Protein AF-A0A4Q3CPL6-F1 (afdb_monomer)

Structure (mmCIF, N/CA/C/O backbone):
data_AF-A0A4Q3CPL6-F1
#
_entry.id   AF-A0A4Q3CPL6-F1
#
loop_
_atom_site.group_PDB
_atom_site.id
_atom_site.type_symbol
_atom_site.label_atom_id
_atom_site.label_alt_id
_atom_site.label_comp_id
_atom_site.label_asym_id
_atom_site.label_entity_id
_atom_site.label_seq_id
_atom_site.pdbx_PDB_ins_code
_atom_site.Cartn_x
_atom_site.Cartn_y
_atom_site.Cartn_z
_atom_site.occupancy
_atom_site.B_iso_or_equiv
_atom_site.auth_seq_id
_atom_site.auth_comp_id
_atom_site.auth_asym_id
_atom_site.auth_atom_id
_atom_site.pdbx_PDB_model_num
ATOM 1 N N . MET A 1 1 ? 97.604 2.621 -38.341 1.00 46.28 1 MET A N 1
ATOM 2 C CA . MET A 1 1 ? 97.539 4.060 -38.675 1.00 46.28 1 MET A CA 1
ATOM 3 C C . MET A 1 1 ? 96.534 4.224 -39.808 1.00 46.28 1 MET A C 1
ATOM 5 O O . MET A 1 1 ? 96.555 3.395 -40.704 1.00 46.28 1 MET A O 1
ATOM 9 N N . PHE A 1 2 ? 95.701 5.264 -39.728 1.00 42.19 2 PHE A N 1
ATOM 10 C CA . PHE A 1 2 ? 94.633 5.704 -40.645 1.00 42.19 2 PHE A CA 1
ATOM 11 C C . PHE A 1 2 ? 93.181 5.220 -40.433 1.00 42.19 2 PHE A C 1
ATOM 13 O O . PHE A 1 2 ? 92.819 4.061 -40.600 1.00 42.19 2 PHE A O 1
ATOM 20 N N . THR A 1 3 ? 92.384 6.226 -40.070 1.00 47.31 3 THR A N 1
ATOM 21 C CA . THR A 1 3 ? 90.938 6.387 -39.903 1.00 47.31 3 THR A CA 1
ATOM 22 C C . THR A 1 3 ? 90.128 6.142 -41.180 1.00 47.31 3 THR A C 1
ATOM 24 O O . THR A 1 3 ? 90.545 6.559 -42.256 1.00 47.31 3 THR A O 1
ATOM 27 N N . ALA A 1 4 ? 88.897 5.641 -41.035 1.00 52.16 4 ALA A N 1
ATOM 28 C CA . ALA A 1 4 ? 87.780 6.020 -41.904 1.00 52.16 4 ALA A CA 1
ATOM 29 C C . ALA A 1 4 ? 86.535 6.287 -41.027 1.00 52.16 4 ALA A C 1
ATOM 31 O O . ALA A 1 4 ? 86.240 5.472 -40.150 1.00 52.16 4 ALA A O 1
ATOM 32 N N . PRO A 1 5 ? 85.843 7.432 -41.182 1.00 54.84 5 PRO A N 1
ATOM 33 C CA . PRO A 1 5 ? 84.763 7.834 -40.292 1.00 54.84 5 PRO A CA 1
ATOM 34 C C . PRO A 1 5 ? 83.450 7.137 -40.660 1.00 54.84 5 PRO A C 1
ATOM 36 O O . PRO A 1 5 ? 83.142 6.917 -41.831 1.00 54.84 5 PRO A O 1
ATOM 39 N N . GLY A 1 6 ? 82.661 6.819 -39.635 1.00 57.75 6 GLY A N 1
ATOM 40 C CA . GLY A 1 6 ? 81.311 6.299 -39.795 1.00 57.75 6 GLY A CA 1
ATOM 41 C C . GLY A 1 6 ? 80.385 7.321 -40.451 1.00 57.75 6 GLY A C 1
ATOM 42 O O . GLY A 1 6 ? 80.305 8.469 -40.017 1.00 57.75 6 GLY A O 1
ATOM 43 N N . PHE A 1 7 ? 79.641 6.868 -41.458 1.00 61.78 7 PHE A N 1
ATOM 44 C CA . PHE A 1 7 ? 78.437 7.536 -41.931 1.00 61.78 7 PHE A CA 1
ATOM 45 C C . PHE A 1 7 ? 77.219 6.659 -41.649 1.00 61.78 7 PHE A C 1
ATOM 47 O O . PHE A 1 7 ? 77.240 5.437 -41.769 1.00 61.78 7 PHE A O 1
ATOM 54 N N . LEU A 1 8 ? 76.191 7.347 -41.170 1.00 59.53 8 LEU A N 1
ATOM 55 C CA . LEU A 1 8 ? 75.036 6.845 -40.451 1.00 59.53 8 LEU A CA 1
ATOM 56 C C . LEU A 1 8 ? 74.154 5.899 -41.277 1.00 59.53 8 LEU A C 1
ATOM 58 O O . LEU A 1 8 ? 73.923 6.100 -42.467 1.00 59.53 8 LEU A O 1
ATOM 62 N N . SER A 1 9 ? 73.613 4.924 -40.546 1.00 61.59 9 SER A N 1
ATOM 63 C CA . SER A 1 9 ? 72.452 4.083 -40.844 1.00 61.59 9 SER A CA 1
ATOM 64 C C . SER A 1 9 ? 71.402 4.739 -41.755 1.00 61.59 9 SER A C 1
ATOM 66 O O . SER A 1 9 ? 71.059 5.915 -41.604 1.00 61.59 9 SER A O 1
ATOM 68 N N . GLY A 1 10 ? 70.880 3.935 -42.685 1.00 57.47 10 GLY A N 1
ATOM 69 C CA . GLY A 1 10 ? 69.936 4.319 -43.727 1.00 57.47 10 GLY A CA 1
ATOM 70 C C . GLY A 1 10 ? 68.769 5.171 -43.230 1.00 57.47 10 GLY A C 1
ATOM 71 O O . GLY A 1 10 ? 67.948 4.744 -42.419 1.00 57.47 10 GLY A O 1
ATOM 72 N N . ARG A 1 11 ? 68.649 6.380 -43.787 1.00 53.78 11 ARG A N 1
ATOM 73 C CA . ARG A 1 11 ? 67.396 7.132 -43.737 1.00 53.78 11 ARG A CA 1
ATOM 74 C C . ARG A 1 11 ? 66.405 6.451 -44.667 1.00 53.78 11 ARG A C 1
ATOM 76 O O . ARG A 1 11 ? 66.610 6.400 -45.876 1.00 53.78 11 ARG A O 1
ATOM 83 N N . SER A 1 12 ? 65.334 5.944 -44.073 1.00 58.97 12 SER A N 1
ATOM 84 C CA . SER A 1 12 ? 64.153 5.448 -44.761 1.00 58.97 12 SER A CA 1
ATOM 85 C C . SER A 1 12 ? 63.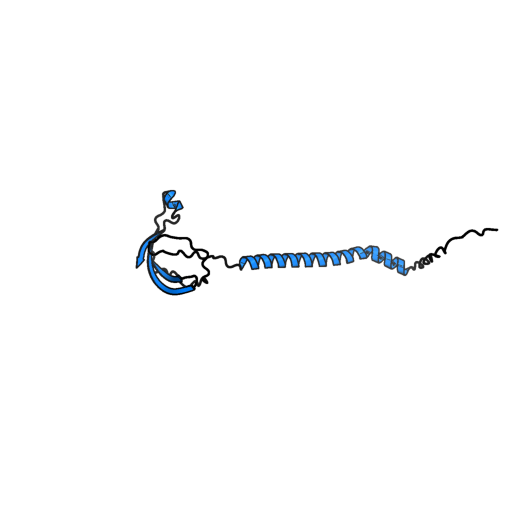716 6.420 -45.857 1.00 58.97 12 SER A C 1
ATOM 87 O O . SER A 1 12 ? 63.392 7.584 -45.597 1.00 58.97 12 SER A O 1
ATOM 89 N N . SER A 1 13 ? 63.673 5.938 -47.099 1.00 57.97 13 SER A N 1
ATOM 90 C CA . SER A 1 13 ? 62.872 6.575 -48.133 1.00 57.97 13 SER A CA 1
ATOM 91 C C . SER A 1 13 ? 61.417 6.421 -47.704 1.00 57.97 13 SER A C 1
ATOM 93 O O . SER A 1 13 ? 60.765 5.395 -47.885 1.00 57.97 13 SER A O 1
ATOM 95 N N . ARG A 1 14 ? 60.907 7.454 -47.037 1.00 61.53 14 ARG A N 1
ATOM 96 C CA . ARG A 1 14 ? 59.483 7.619 -46.785 1.00 61.53 14 ARG A CA 1
ATOM 97 C C . ARG A 1 14 ? 58.866 7.813 -48.167 1.00 61.53 14 ARG A C 1
ATOM 99 O O . ARG A 1 14 ? 58.889 8.927 -48.682 1.00 61.53 14 ARG A O 1
ATOM 106 N N . LEU A 1 15 ? 58.446 6.713 -48.799 1.00 56.66 15 LEU A N 1
ATOM 107 C CA . LEU A 1 15 ? 57.708 6.714 -50.057 1.00 56.66 15 LEU A CA 1
ATOM 108 C C . LEU A 1 15 ? 56.587 7.741 -49.882 1.00 56.66 15 LEU A C 1
ATOM 110 O O . LEU A 1 15 ? 55.645 7.519 -49.118 1.00 56.66 15 LEU A O 1
ATOM 114 N N . GLN A 1 16 ? 56.737 8.913 -50.495 1.00 54.66 16 GLN A N 1
ATOM 115 C CA . GLN A 1 16 ? 55.651 9.871 -50.545 1.00 54.66 16 GLN A CA 1
ATOM 116 C C . GLN A 1 16 ? 54.575 9.179 -51.365 1.00 54.66 16 GLN A C 1
ATOM 118 O O . GLN A 1 16 ? 54.775 8.891 -52.543 1.00 54.66 16 GLN A O 1
ATOM 123 N N . LYS A 1 17 ? 53.479 8.811 -50.702 1.00 52.38 17 LYS A N 1
ATOM 124 C CA . LYS A 1 17 ? 52.302 8.256 -51.355 1.00 52.38 17 LYS A CA 1
ATOM 125 C C . LYS A 1 17 ? 51.923 9.261 -52.440 1.00 52.38 17 LYS A C 1
ATOM 127 O O . LYS A 1 17 ? 51.612 10.405 -52.109 1.00 52.38 17 LYS A O 1
ATOM 132 N N . THR A 1 18 ? 52.060 8.878 -53.708 1.00 60.97 18 THR A N 1
ATOM 133 C CA . THR A 1 18 ? 51.702 9.744 -54.831 1.00 60.97 18 THR A CA 1
ATOM 134 C C . THR A 1 18 ? 50.282 10.244 -54.577 1.00 60.97 18 THR A C 1
ATOM 136 O O . THR A 1 18 ? 49.414 9.408 -54.299 1.00 60.97 18 THR A O 1
ATOM 139 N N . PRO A 1 19 ? 50.033 11.566 -54.563 1.00 69.56 19 PRO A N 1
ATOM 140 C CA . PRO A 1 19 ? 48.684 12.065 -54.361 1.00 69.56 19 PRO A CA 1
ATOM 141 C C . PRO A 1 19 ? 47.805 11.463 -55.455 1.00 69.56 19 PRO A C 1
ATOM 143 O O . PRO A 1 19 ? 48.125 11.565 -56.639 1.00 69.56 19 PRO A O 1
ATOM 146 N N . GLU A 1 20 ? 46.751 10.754 -55.050 1.00 72.25 20 GLU A N 1
ATOM 147 C CA . GLU A 1 20 ? 45.836 10.148 -56.010 1.00 72.25 20 GLU A CA 1
ATOM 148 C C . GLU A 1 20 ? 45.250 11.230 -56.934 1.00 72.25 20 GLU A C 1
ATOM 150 O O . GLU A 1 20 ? 44.905 12.320 -56.462 1.00 72.25 20 GLU A O 1
ATOM 155 N N . PRO A 1 21 ? 45.114 10.950 -58.241 1.00 72.75 21 PRO A N 1
ATOM 156 C CA . PRO A 1 21 ? 44.572 11.906 -59.194 1.00 72.75 21 PRO A CA 1
ATOM 157 C C . PRO A 1 21 ? 43.113 12.244 -58.861 1.00 72.75 21 PRO A C 1
ATOM 159 O O . PRO A 1 21 ? 42.258 11.370 -58.718 1.00 72.75 21 PRO A O 1
ATOM 162 N N . VAL A 1 22 ? 42.818 13.541 -58.746 1.00 74.12 22 VAL A N 1
ATOM 163 C CA . VAL A 1 22 ? 41.479 14.043 -58.412 1.00 74.12 22 VAL A CA 1
ATOM 164 C C . VAL A 1 22 ? 40.565 13.896 -59.629 1.00 74.12 22 VAL A C 1
ATOM 166 O O . VAL A 1 22 ? 40.684 14.644 -60.599 1.00 74.12 22 VAL A O 1
ATOM 169 N N . THR A 1 23 ? 39.655 12.923 -59.597 1.00 88.75 23 THR A N 1
ATOM 170 C CA . THR A 1 23 ? 38.689 12.698 -60.682 1.00 88.75 23 THR A CA 1
ATOM 171 C C . THR A 1 23 ? 37.446 13.588 -60.518 1.00 88.75 23 THR A C 1
ATOM 173 O O . THR A 1 23 ? 37.083 13.950 -59.393 1.00 88.75 23 THR A O 1
ATOM 176 N N . PRO A 1 24 ? 36.737 13.927 -61.614 1.00 87.56 24 PRO A N 1
ATOM 177 C CA . PRO A 1 24 ? 35.469 14.662 -61.546 1.00 87.56 24 PRO A CA 1
ATOM 178 C C . PRO A 1 24 ? 34.427 13.978 -60.648 1.00 87.56 24 PRO A C 1
ATOM 180 O O . PRO A 1 24 ? 33.692 14.647 -59.924 1.00 87.56 24 PRO A O 1
ATOM 183 N N . TYR A 1 25 ? 34.421 12.643 -60.639 1.00 86.94 25 TYR A N 1
ATOM 184 C CA . TYR A 1 25 ? 33.562 11.834 -59.777 1.00 86.94 25 TYR A CA 1
ATOM 185 C C . TYR A 1 25 ? 33.870 12.025 -58.287 1.00 86.94 25 TYR A C 1
ATOM 187 O O . TYR A 1 25 ? 32.940 12.191 -57.499 1.00 86.94 25 TYR A O 1
ATOM 195 N N . ARG A 1 26 ? 35.152 12.096 -57.896 1.00 86.94 26 ARG A N 1
ATOM 196 C CA . ARG A 1 26 ? 35.535 12.367 -56.501 1.00 86.94 26 ARG A CA 1
ATOM 197 C C . ARG A 1 26 ? 35.028 13.723 -56.013 1.00 86.94 26 ARG A C 1
ATOM 199 O O . ARG A 1 26 ? 34.472 13.803 -54.926 1.00 86.94 26 ARG A O 1
ATOM 206 N N . ARG A 1 27 ? 35.153 14.777 -56.829 1.00 86.88 27 ARG A N 1
ATOM 207 C CA . ARG A 1 27 ? 34.639 16.116 -56.472 1.00 86.88 27 ARG A CA 1
ATOM 208 C C . ARG A 1 27 ? 33.124 16.129 -56.284 1.00 86.88 27 ARG A C 1
ATOM 210 O O 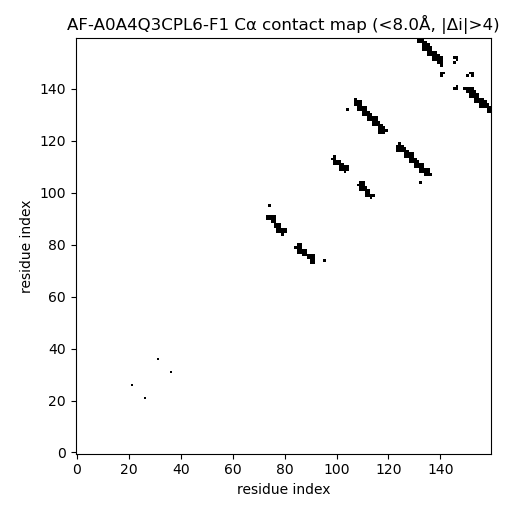. ARG A 1 27 ? 32.624 16.819 -55.400 1.00 86.88 27 ARG A O 1
ATOM 217 N N . ALA A 1 28 ? 32.392 15.389 -57.116 1.00 88.06 28 ALA A N 1
ATOM 218 C CA . ALA A 1 28 ? 30.945 15.265 -56.976 1.00 88.06 28 ALA A CA 1
ATOM 219 C C . ALA A 1 28 ? 30.566 14.555 -55.664 1.00 88.06 28 ALA A C 1
ATOM 221 O O . ALA A 1 28 ? 29.658 15.008 -54.967 1.00 88.06 28 ALA A O 1
ATOM 222 N N . GLN A 1 29 ? 31.306 13.506 -55.295 1.00 88.12 29 GLN A N 1
ATOM 223 C CA . GLN A 1 29 ? 31.130 12.801 -54.027 1.00 88.12 29 GLN A CA 1
ATOM 224 C C . GLN A 1 29 ? 31.461 13.696 -52.822 1.00 88.12 29 GLN A C 1
ATOM 226 O O . GLN A 1 29 ? 30.660 13.789 -51.902 1.00 88.12 29 GLN A O 1
ATOM 231 N N . GLU A 1 30 ? 32.554 14.461 -52.865 1.00 87.31 30 GLU A N 1
ATOM 232 C CA . GLU A 1 30 ? 32.911 15.420 -51.807 1.00 87.31 30 GLU A CA 1
ATOM 233 C C . GLU A 1 30 ? 31.839 16.509 -51.610 1.00 87.31 30 GLU A C 1
ATOM 235 O O . GLU A 1 30 ? 31.528 16.890 -50.479 1.00 87.31 30 GLU A O 1
ATOM 240 N N . LEU A 1 31 ? 31.239 17.013 -52.697 1.00 88.31 31 LEU A N 1
ATOM 241 C CA . LEU A 1 31 ? 30.137 17.981 -52.627 1.00 88.31 31 LEU A CA 1
ATOM 242 C C . LEU A 1 31 ? 28.861 17.370 -52.040 1.00 88.31 31 LEU A C 1
ATOM 244 O O . LEU A 1 31 ? 28.155 18.047 -51.288 1.00 88.31 31 LEU A O 1
ATOM 248 N N . TRP A 1 32 ? 28.565 16.115 -52.379 1.00 86.44 32 TRP A N 1
ATOM 249 C CA . TRP A 1 32 ? 27.460 15.364 -51.793 1.00 86.44 32 TRP A CA 1
ATOM 250 C C . TRP A 1 32 ? 27.685 15.136 -50.298 1.00 86.44 32 TRP A C 1
ATOM 252 O O . TRP A 1 32 ? 26.825 15.491 -49.494 1.00 86.44 32 TRP A O 1
ATOM 262 N N . ASP A 1 33 ? 28.863 14.653 -49.913 1.00 87.50 33 ASP A N 1
ATOM 263 C CA . ASP A 1 33 ? 29.234 14.381 -48.524 1.00 87.50 33 ASP A CA 1
ATOM 264 C C . ASP A 1 33 ? 29.209 15.661 -47.678 1.00 87.50 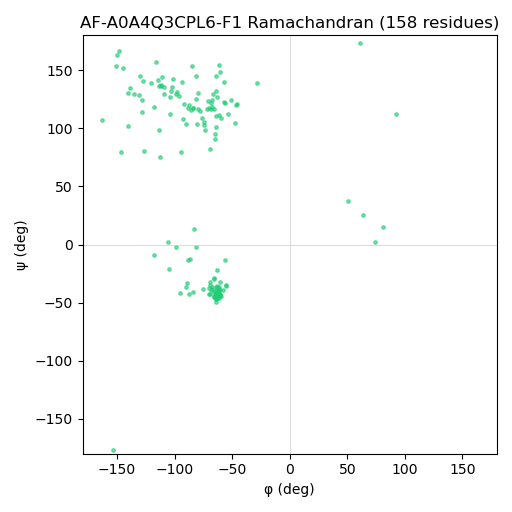33 ASP A C 1
ATOM 266 O O . ASP A 1 33 ? 28.674 15.666 -46.569 1.00 87.50 33 ASP A O 1
ATOM 270 N N . ARG A 1 34 ? 29.681 16.791 -48.221 1.00 85.38 34 ARG A N 1
ATOM 271 C CA . ARG A 1 34 ? 29.623 18.098 -47.545 1.00 85.38 34 ARG A CA 1
ATOM 272 C C . ARG A 1 34 ? 28.192 18.612 -47.347 1.00 85.38 34 ARG A C 1
ATOM 274 O O . ARG A 1 34 ? 27.948 19.339 -46.387 1.00 85.38 34 ARG A O 1
ATOM 281 N N . ARG A 1 35 ? 27.255 18.262 -48.237 1.00 82.00 35 ARG A N 1
ATOM 282 C CA . ARG A 1 35 ? 25.840 18.681 -48.161 1.00 82.00 35 ARG A CA 1
ATOM 283 C C . ARG A 1 35 ? 24.983 17.736 -47.316 1.00 82.00 35 ARG A C 1
ATOM 285 O O . ARG A 1 35 ? 24.159 18.205 -46.540 1.00 82.00 35 ARG A O 1
ATOM 292 N N . MET A 1 36 ? 25.173 16.427 -47.460 1.00 83.00 36 MET A N 1
ATOM 293 C CA . MET A 1 36 ? 24.303 15.387 -46.894 1.00 83.00 36 MET A CA 1
ATOM 294 C C . MET A 1 36 ? 24.905 14.675 -45.676 1.00 83.00 36 MET A C 1
ATOM 296 O O . MET A 1 36 ? 24.158 14.113 -44.873 1.00 83.00 36 MET A O 1
ATOM 300 N N . GLY A 1 37 ? 26.228 14.717 -45.494 1.00 74.81 37 GLY A N 1
ATOM 301 C CA . GLY A 1 37 ? 26.929 13.981 -44.437 1.00 74.81 37 GLY A CA 1
ATOM 302 C C . GLY A 1 37 ? 26.516 14.396 -43.023 1.00 74.81 37 GLY A C 1
ATOM 303 O O . GLY A 1 37 ? 26.336 13.540 -42.160 1.00 74.81 37 GLY A O 1
ATOM 304 N N . LEU A 1 38 ? 26.261 15.690 -42.797 1.00 72.12 38 LEU A N 1
ATOM 305 C CA . LEU A 1 38 ? 25.778 16.188 -41.502 1.00 72.12 38 LEU A CA 1
ATOM 306 C C . LEU A 1 38 ? 24.329 15.763 -41.218 1.00 72.12 38 LEU A C 1
ATOM 308 O O . LEU A 1 38 ? 23.9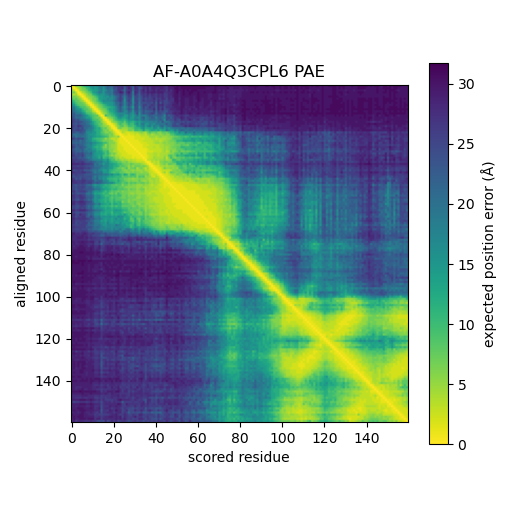98 15.433 -40.084 1.00 72.12 38 LEU A O 1
ATOM 312 N N . ALA A 1 39 ? 23.462 15.735 -42.233 1.00 74.75 39 ALA A N 1
ATOM 313 C CA . ALA A 1 39 ? 22.049 15.388 -42.063 1.00 74.75 39 ALA A CA 1
ATOM 314 C C . ALA A 1 39 ? 21.855 13.902 -41.722 1.00 74.75 39 ALA A C 1
ATOM 316 O O . ALA A 1 39 ? 21.087 13.567 -40.818 1.00 74.75 39 ALA A O 1
ATOM 317 N N . LEU A 1 40 ? 22.591 13.015 -42.397 1.00 73.88 40 LEU A N 1
ATOM 318 C CA . LEU A 1 40 ? 22.557 11.576 -42.125 1.00 73.88 40 LEU A CA 1
ATOM 319 C C . LEU A 1 40 ? 23.175 11.238 -40.759 1.00 73.88 40 LEU A C 1
ATOM 321 O O . LEU A 1 40 ? 22.617 10.422 -40.024 1.00 73.88 40 LEU A O 1
ATOM 325 N N . ALA A 1 41 ? 24.271 11.909 -40.385 1.00 73.31 41 ALA A N 1
ATOM 326 C CA . ALA A 1 41 ? 24.884 11.756 -39.067 1.00 73.31 41 ALA A CA 1
ATOM 327 C C . ALA A 1 41 ? 23.942 12.216 -37.942 1.00 73.31 41 ALA A C 1
ATOM 329 O O . ALA A 1 41 ? 23.743 11.484 -36.974 1.00 73.31 41 ALA A O 1
ATOM 330 N N . HIS A 1 42 ? 23.290 13.376 -38.085 1.00 73.75 42 HIS A N 1
ATOM 331 C CA . HIS A 1 42 ? 22.293 13.832 -37.117 1.00 73.75 42 HIS A CA 1
ATOM 332 C C . HIS A 1 42 ? 21.115 12.859 -37.012 1.00 73.75 42 HIS A C 1
ATOM 334 O O . HIS A 1 42 ? 20.708 12.531 -35.901 1.00 73.75 42 HIS A O 1
ATOM 340 N N . ALA A 1 43 ? 20.593 12.345 -38.130 1.00 81.56 43 ALA A N 1
ATOM 341 C CA . ALA A 1 43 ? 19.487 11.388 -38.113 1.00 81.56 43 ALA A CA 1
ATOM 342 C C . ALA A 1 43 ? 19.817 10.117 -37.307 1.00 81.56 43 ALA A C 1
ATOM 344 O O . ALA A 1 43 ? 18.967 9.622 -36.566 1.00 81.56 43 ALA A O 1
ATOM 345 N N . ALA A 1 44 ? 21.052 9.613 -37.398 1.00 79.38 44 ALA A N 1
ATOM 346 C CA . ALA A 1 44 ? 21.507 8.491 -36.579 1.00 79.38 44 ALA A CA 1
ATOM 347 C C . ALA A 1 44 ? 21.570 8.855 -35.083 1.00 79.38 44 ALA A C 1
ATOM 349 O O . ALA A 1 44 ? 21.063 8.099 -34.252 1.00 79.38 44 ALA A O 1
ATOM 350 N N . THR A 1 45 ? 22.105 10.031 -34.741 1.00 86.19 45 THR A N 1
ATOM 351 C CA . THR A 1 45 ? 22.195 10.523 -33.354 1.00 86.19 45 THR A CA 1
ATOM 352 C C . THR A 1 45 ? 20.822 10.753 -32.715 1.00 86.19 45 THR A C 1
ATOM 354 O O . THR A 1 45 ? 20.621 10.463 -31.538 1.00 86.19 45 THR A O 1
ATOM 357 N N . TRP A 1 46 ? 19.835 11.222 -33.480 1.00 89.31 46 TRP A N 1
ATOM 358 C CA . TRP A 1 46 ? 18.472 11.403 -32.970 1.00 89.31 46 TRP A CA 1
ATOM 359 C C . TRP A 1 46 ? 17.777 10.073 -32.683 1.00 89.31 46 TRP A C 1
ATOM 361 O O . TRP A 1 46 ? 17.038 9.963 -31.705 1.00 89.31 46 TRP A O 1
ATOM 371 N N . ARG A 1 47 ? 18.045 9.039 -33.488 1.00 92.38 47 ARG A N 1
ATOM 372 C CA . ARG A 1 47 ? 17.507 7.694 -33.238 1.00 92.38 47 ARG A CA 1
ATOM 373 C C . ARG A 1 47 ? 18.076 7.115 -31.948 1.00 92.38 47 ARG A C 1
ATOM 375 O O . ARG A 1 47 ? 17.313 6.600 -31.136 1.00 92.38 47 ARG A O 1
ATOM 382 N N . THR A 1 48 ? 19.385 7.236 -31.724 1.00 88.19 48 THR A N 1
ATOM 383 C CA . THR A 1 48 ? 20.012 6.747 -30.486 1.00 88.19 48 THR A CA 1
ATOM 384 C C . THR A 1 48 ? 19.541 7.530 -29.261 1.00 88.19 48 THR A C 1
ATOM 386 O O . THR A 1 48 ? 19.220 6.914 -28.246 1.00 88.19 48 THR A O 1
ATOM 389 N N . ALA A 1 49 ? 19.400 8.856 -29.366 1.00 93.38 49 ALA A N 1
ATOM 390 C CA . ALA A 1 49 ? 18.851 9.692 -28.298 1.00 93.38 49 ALA A CA 1
ATOM 391 C C . ALA A 1 49 ? 17.402 9.311 -27.938 1.00 93.38 49 ALA A C 1
ATOM 393 O O . ALA A 1 49 ? 17.072 9.195 -26.756 1.00 93.38 49 ALA A O 1
ATOM 394 N N . ALA A 1 50 ? 16.551 9.055 -28.938 1.00 94.75 50 ALA A N 1
ATOM 395 C CA . ALA A 1 50 ? 15.168 8.633 -28.723 1.00 94.75 50 ALA A CA 1
ATOM 396 C C . ALA A 1 50 ? 15.082 7.275 -28.008 1.00 94.75 50 ALA A C 1
ATOM 398 O O . ALA A 1 50 ? 14.352 7.141 -27.026 1.00 94.75 50 ALA A O 1
ATOM 399 N N . PHE A 1 51 ? 15.864 6.281 -28.447 1.00 96.12 51 PHE A N 1
ATOM 400 C CA . PHE A 1 51 ? 15.895 4.973 -27.787 1.00 96.12 51 PHE A CA 1
ATOM 401 C C . PHE A 1 51 ? 16.424 5.054 -26.357 1.00 96.12 51 PHE A C 1
ATOM 403 O O . PHE A 1 51 ? 15.875 4.405 -25.470 1.00 96.12 51 PHE A O 1
ATOM 410 N N . PHE A 1 52 ? 17.446 5.875 -26.113 1.00 96.56 52 PHE A N 1
ATOM 411 C CA . PHE A 1 52 ? 17.980 6.068 -24.769 1.00 96.56 52 PHE A CA 1
ATOM 412 C C . PHE A 1 52 ? 16.948 6.710 -23.833 1.00 96.56 52 PHE A C 1
ATOM 414 O O . PHE A 1 52 ? 16.758 6.243 -22.711 1.00 96.56 52 PHE A O 1
ATOM 421 N N . SER A 1 53 ? 16.229 7.733 -24.307 1.00 96.38 53 SER A N 1
ATOM 422 C CA . SER A 1 53 ? 15.153 8.374 -23.543 1.00 96.38 53 SER A CA 1
ATOM 423 C C . SER A 1 53 ? 14.023 7.395 -23.209 1.00 96.38 53 SER A C 1
ATOM 425 O O . SER A 1 53 ? 13.584 7.333 -22.059 1.00 96.38 53 SER A O 1
ATOM 427 N N . LEU A 1 54 ? 13.602 6.577 -24.178 1.00 97.56 54 LEU A N 1
ATOM 428 C CA . LEU A 1 54 ? 12.567 5.565 -23.969 1.00 97.56 54 LEU A CA 1
ATOM 429 C C . LEU A 1 54 ? 13.017 4.489 -22.967 1.00 97.56 54 LEU A C 1
ATOM 431 O O . LEU A 1 54 ? 12.261 4.132 -22.067 1.00 97.56 54 LEU A O 1
ATOM 435 N N . ALA A 1 55 ? 14.259 4.011 -23.083 1.00 97.50 55 ALA A N 1
ATOM 436 C CA . ALA A 1 55 ? 14.830 3.027 -22.165 1.00 97.50 55 ALA A CA 1
ATOM 437 C C . ALA A 1 55 ? 14.934 3.572 -20.734 1.00 97.50 55 ALA A C 1
ATOM 439 O O . ALA A 1 55 ? 14.551 2.889 -19.784 1.00 97.50 55 ALA A O 1
ATOM 440 N N . LEU A 1 56 ? 15.389 4.818 -20.576 1.00 97.56 56 LEU A N 1
ATOM 441 C CA . LEU A 1 56 ? 15.459 5.484 -19.277 1.00 97.56 56 LEU A CA 1
ATOM 442 C C . LEU A 1 56 ? 14.065 5.650 -18.656 1.00 97.56 56 LEU A C 1
ATOM 444 O O . LEU A 1 56 ? 13.880 5.369 -17.474 1.00 97.56 56 LEU A O 1
ATOM 448 N N . SER A 1 57 ? 13.073 6.059 -19.452 1.00 98.12 57 SER A N 1
ATOM 449 C CA . SER A 1 57 ? 11.682 6.180 -19.004 1.00 98.12 57 SER A CA 1
ATOM 450 C C . SER A 1 57 ? 11.109 4.832 -18.555 1.00 98.12 57 SER A C 1
ATOM 452 O O . SER A 1 57 ? 10.545 4.741 -17.464 1.00 98.12 57 SER A O 1
ATOM 454 N N . ALA A 1 58 ? 11.321 3.770 -19.337 1.00 97.38 58 ALA A N 1
ATOM 455 C CA . ALA A 1 58 ? 10.881 2.424 -18.986 1.00 97.38 58 ALA A CA 1
ATOM 456 C C . ALA A 1 58 ? 11.560 1.910 -17.705 1.00 97.38 58 ALA A C 1
ATOM 458 O O . ALA A 1 58 ? 10.894 1.324 -16.850 1.00 97.38 58 ALA A O 1
ATOM 459 N N . ALA A 1 59 ? 12.860 2.170 -17.531 1.00 97.25 59 ALA A N 1
ATOM 460 C CA . ALA A 1 59 ? 13.591 1.813 -16.317 1.00 97.25 59 ALA A CA 1
ATOM 461 C C . ALA A 1 59 ? 13.032 2.536 -15.081 1.00 97.25 59 ALA A C 1
ATOM 463 O O . ALA A 1 59 ? 12.796 1.901 -14.053 1.00 97.25 59 ALA A O 1
ATOM 464 N N . MET A 1 60 ? 12.744 3.837 -15.195 1.00 97.38 60 MET A N 1
ATOM 465 C CA . MET A 1 60 ? 12.131 4.622 -14.117 1.00 97.38 60 MET A CA 1
ATOM 466 C C . MET A 1 60 ? 10.725 4.119 -13.776 1.00 97.38 60 MET A C 1
ATOM 468 O O . MET A 1 60 ? 10.426 3.891 -12.605 1.00 97.38 60 MET A O 1
ATOM 472 N N . ALA A 1 61 ? 9.882 3.879 -14.784 1.00 96.88 61 ALA A N 1
ATOM 473 C CA . ALA A 1 61 ? 8.538 3.338 -14.586 1.00 96.88 61 ALA A CA 1
ATOM 474 C C . ALA A 1 61 ? 8.580 1.962 -13.904 1.00 96.88 61 ALA A C 1
ATOM 476 O O . ALA A 1 61 ? 7.863 1.730 -12.933 1.00 96.88 61 ALA A O 1
ATOM 477 N N . THR A 1 62 ? 9.480 1.082 -14.351 1.00 96.38 62 THR A N 1
ATOM 478 C CA . THR A 1 62 ? 9.693 -0.239 -13.741 1.00 96.38 62 THR A CA 1
ATOM 479 C C . THR A 1 62 ? 10.142 -0.110 -12.288 1.00 96.38 62 THR A C 1
ATOM 481 O O . THR A 1 62 ? 9.627 -0.819 -11.427 1.00 96.38 62 THR A O 1
ATOM 484 N N . GLY A 1 63 ? 11.053 0.820 -11.987 1.00 94.56 63 GLY A N 1
ATOM 485 C CA . GLY A 1 63 ? 11.508 1.085 -10.622 1.00 94.56 63 GLY A CA 1
ATOM 486 C C . GLY A 1 63 ? 10.381 1.551 -9.697 1.00 94.56 63 GLY A C 1
ATOM 487 O O . GLY A 1 63 ? 10.264 1.057 -8.576 1.00 94.56 63 GLY A O 1
ATOM 488 N N . VAL A 1 64 ? 9.514 2.446 -10.178 1.00 95.56 64 VAL A N 1
ATOM 489 C CA . VAL A 1 64 ? 8.337 2.911 -9.424 1.00 95.56 64 VAL A CA 1
ATOM 490 C C . VAL A 1 64 ? 7.347 1.774 -9.195 1.00 95.56 64 VAL A C 1
ATOM 492 O O . VAL A 1 64 ? 6.900 1.587 -8.067 1.00 95.56 64 VAL A O 1
ATOM 495 N N . VAL A 1 65 ? 7.040 0.978 -10.221 1.00 94.88 65 VAL A N 1
ATOM 496 C CA . VAL A 1 65 ? 6.155 -0.190 -10.087 1.00 94.88 65 VAL A CA 1
ATOM 497 C C . VAL A 1 65 ? 6.741 -1.200 -9.097 1.00 94.88 65 VAL A C 1
ATOM 499 O O . VAL A 1 65 ? 6.033 -1.676 -8.216 1.00 94.88 65 VAL A O 1
ATOM 502 N N . ALA A 1 66 ? 8.044 -1.473 -9.168 1.00 91.75 66 ALA A N 1
ATOM 503 C CA . ALA A 1 66 ? 8.721 -2.367 -8.233 1.00 91.75 66 ALA A CA 1
ATOM 504 C C . ALA A 1 66 ? 8.681 -1.851 -6.785 1.00 91.75 66 ALA A C 1
ATOM 506 O O . ALA A 1 66 ? 8.568 -2.649 -5.856 1.00 91.75 66 ALA A O 1
ATOM 507 N N . LEU A 1 67 ? 8.762 -0.533 -6.575 1.00 88.44 67 LEU A N 1
ATOM 508 C CA . LEU A 1 67 ? 8.586 0.077 -5.256 1.00 88.44 67 LEU A CA 1
ATOM 509 C C . LEU A 1 67 ? 7.127 0.002 -4.783 1.00 88.44 67 LEU A C 1
ATOM 511 O O . LEU A 1 67 ? 6.886 -0.323 -3.624 1.00 88.44 67 LEU A O 1
ATOM 515 N N . ALA A 1 68 ? 6.166 0.260 -5.669 1.00 85.88 68 ALA A N 1
ATOM 516 C CA . ALA A 1 68 ? 4.736 0.223 -5.363 1.00 85.88 68 ALA A CA 1
ATOM 517 C C . ALA A 1 68 ? 4.239 -1.187 -5.012 1.00 85.88 68 ALA A C 1
ATOM 519 O O . ALA A 1 68 ? 3.307 -1.340 -4.230 1.00 85.88 68 ALA A O 1
ATOM 520 N N . LEU A 1 69 ? 4.881 -2.217 -5.566 1.00 87.38 69 LEU A N 1
ATOM 521 C CA . LEU A 1 69 ? 4.599 -3.618 -5.262 1.00 87.38 69 LEU A CA 1
ATOM 522 C C . LEU A 1 69 ? 5.273 -4.110 -3.973 1.00 87.38 69 LEU A C 1
ATOM 524 O O . LEU A 1 69 ? 5.081 -5.269 -3.604 1.00 87.38 69 LEU A O 1
ATOM 528 N N . ARG A 1 70 ? 6.061 -3.277 -3.273 1.00 79.50 70 ARG A N 1
ATOM 529 C CA . ARG A 1 70 ? 6.617 -3.671 -1.972 1.00 79.50 70 ARG A CA 1
ATOM 530 C C . ARG A 1 70 ? 5.475 -3.764 -0.956 1.00 79.50 70 ARG A C 1
ATOM 532 O O . ARG A 1 70 ? 4.803 -2.757 -0.739 1.00 79.50 70 ARG A O 1
ATOM 539 N N . PRO A 1 71 ? 5.255 -4.925 -0.310 1.00 62.66 71 PRO A N 1
ATOM 540 C CA . PRO A 1 71 ? 4.218 -5.064 0.704 1.00 62.66 71 PRO A CA 1
ATOM 541 C C . PRO A 1 71 ? 4.478 -4.084 1.853 1.00 62.66 71 PRO A C 1
ATOM 543 O O . PRO A 1 71 ? 5.430 -4.239 2.616 1.00 62.66 71 PRO A O 1
ATOM 546 N N . ALA A 1 72 ? 3.647 -3.049 1.956 1.00 62.19 72 ALA A N 1
ATOM 547 C CA . ALA A 1 72 ? 3.702 -2.067 3.027 1.00 62.19 72 ALA A CA 1
ATOM 548 C C . ALA A 1 72 ? 2.725 -2.473 4.132 1.00 62.19 72 ALA A C 1
ATOM 550 O O . ALA A 1 72 ? 1.616 -1.957 4.211 1.00 62.19 72 ALA A O 1
ATOM 551 N N . ALA A 1 73 ? 3.126 -3.425 4.969 1.00 48.47 73 ALA A N 1
ATOM 552 C CA . ALA A 1 73 ? 2.507 -3.642 6.271 1.00 48.47 73 ALA A CA 1
ATOM 553 C C . ALA A 1 73 ? 3.451 -4.492 7.120 1.00 48.47 73 ALA A C 1
ATOM 555 O O . ALA A 1 73 ? 3.602 -5.685 6.876 1.00 48.47 73 ALA A O 1
ATOM 556 N N . VAL A 1 74 ? 4.093 -3.877 8.112 1.00 54.47 74 VAL A N 1
ATOM 557 C CA . VAL A 1 74 ? 4.660 -4.623 9.238 1.00 54.47 74 VAL A CA 1
ATOM 558 C C . VAL A 1 74 ? 3.548 -4.676 10.285 1.00 54.47 74 VAL A C 1
ATOM 560 O O . VAL A 1 74 ? 3.265 -3.642 10.892 1.00 54.47 74 VAL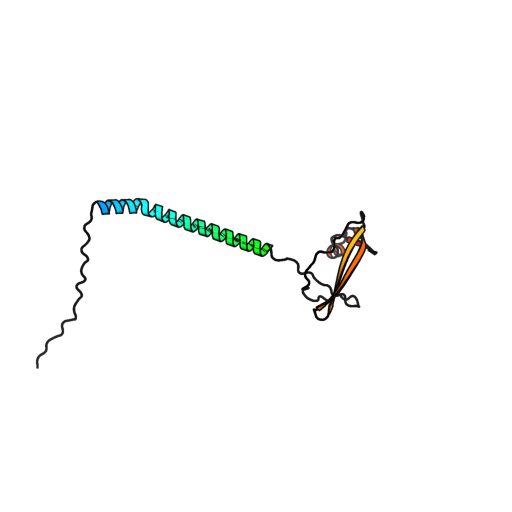 A O 1
ATOM 563 N N . PRO A 1 75 ? 2.846 -5.809 10.459 1.00 54.25 75 PRO A N 1
ATOM 564 C CA . PRO A 1 75 ? 1.888 -5.934 11.544 1.00 54.25 75 PRO A CA 1
ATOM 565 C C . PRO A 1 75 ? 2.651 -5.920 12.873 1.00 54.25 75 PRO A C 1
ATOM 567 O O . PRO A 1 75 ? 3.628 -6.646 13.057 1.00 54.25 75 PRO A O 1
ATOM 570 N N . PHE A 1 76 ? 2.219 -5.069 13.799 1.00 55.09 76 PHE A N 1
ATOM 571 C CA . PHE A 1 76 ? 2.729 -5.079 15.165 1.00 55.09 76 PHE A CA 1
ATOM 572 C C . PHE A 1 76 ? 1.944 -6.127 15.952 1.00 55.09 76 PHE A C 1
ATOM 574 O O . PHE A 1 76 ? 0.728 -6.008 16.092 1.00 55.09 76 PHE A O 1
ATOM 581 N N . VAL A 1 77 ? 2.627 -7.162 16.441 1.00 56.41 77 VAL A N 1
ATOM 582 C CA . VAL A 1 77 ? 2.057 -8.087 17.425 1.00 56.41 77 VAL A CA 1
ATOM 583 C C . VAL A 1 77 ? 2.328 -7.493 18.800 1.00 56.41 77 VAL A C 1
ATOM 585 O O . VAL A 1 77 ? 3.475 -7.240 19.164 1.00 56.41 77 VAL A O 1
ATOM 588 N N . ILE A 1 78 ? 1.257 -7.218 19.538 1.00 59.88 78 ILE A N 1
ATOM 589 C CA . ILE A 1 78 ? 1.341 -6.919 20.963 1.00 59.88 78 ILE A CA 1
ATOM 590 C C . ILE A 1 78 ? 1.317 -8.257 21.702 1.00 59.88 78 ILE A C 1
ATOM 592 O O . ILE A 1 78 ? 0.344 -9.000 21.607 1.00 59.88 78 ILE A O 1
ATOM 596 N N . GLU A 1 79 ? 2.400 -8.603 22.396 1.00 51.75 79 GLU A N 1
ATOM 597 C CA . GLU A 1 79 ? 2.360 -9.711 23.350 1.00 51.75 79 GLU A CA 1
ATOM 598 C C . GLU A 1 79 ? 1.642 -9.198 24.601 1.00 51.75 79 GLU A C 1
ATOM 600 O O . GLU A 1 79 ? 2.171 -8.351 25.324 1.00 51.75 79 GLU A O 1
ATOM 605 N N . ALA A 1 80 ? 0.414 -9.662 24.834 1.00 51.00 80 ALA A N 1
ATOM 606 C CA . ALA A 1 80 ? -0.236 -9.487 26.123 1.00 51.00 80 ALA A CA 1
ATOM 607 C C . ALA A 1 80 ? 0.422 -10.474 27.094 1.00 51.00 80 ALA A C 1
ATOM 609 O O . ALA A 1 80 ? 0.173 -11.676 27.025 1.00 51.00 80 ALA A O 1
ATOM 610 N N . SER A 1 81 ? 1.312 -9.989 27.963 1.00 48.84 81 SER A N 1
ATOM 611 C CA . SER A 1 81 ? 1.736 -10.796 29.105 1.00 48.84 81 SER A CA 1
ATOM 612 C C . SER A 1 81 ? 0.517 -11.096 29.982 1.00 48.84 81 SER A C 1
ATOM 614 O O . SER A 1 81 ? -0.448 -10.331 30.008 1.00 48.84 81 SER A O 1
ATOM 616 N N . GLU A 1 82 ? 0.565 -12.191 30.737 1.00 53.97 82 GLU A N 1
ATOM 617 C CA . GLU A 1 82 ? -0.507 -12.646 31.640 1.00 53.97 82 GLU A CA 1
ATOM 618 C C . GLU A 1 82 ? -0.924 -11.583 32.690 1.00 53.97 82 GLU A C 1
ATOM 620 O O . GLU A 1 82 ? -1.976 -11.683 33.313 1.00 53.97 82 GLU A O 1
ATOM 625 N N . THR A 1 83 ? -0.128 -10.519 32.851 1.00 53.97 83 THR A N 1
ATOM 626 C CA . THR A 1 83 ? -0.354 -9.376 33.747 1.00 53.97 83 THR A CA 1
ATOM 627 C C . THR A 1 83 ? -0.782 -8.077 33.041 1.00 53.97 83 THR A C 1
ATOM 629 O O . THR A 1 83 ? -0.982 -7.067 33.716 1.00 53.97 83 THR A O 1
ATOM 632 N N . GLY A 1 84 ? -0.953 -8.073 31.712 1.00 54.53 84 GLY A N 1
ATOM 633 C CA . GLY A 1 84 ? -1.447 -6.919 30.946 1.00 54.53 84 GLY A CA 1
ATOM 634 C C . GLY A 1 84 ? -0.408 -5.835 30.623 1.00 54.53 84 GLY A C 1
ATOM 635 O O . GLY A 1 84 ? -0.786 -4.734 30.219 1.00 54.53 84 GLY A O 1
ATOM 636 N N . GLU A 1 85 ? 0.892 -6.109 30.770 1.00 43.47 85 GLU A N 1
ATOM 637 C CA . GLU A 1 85 ? 1.945 -5.175 30.347 1.00 43.47 85 GLU A CA 1
ATOM 638 C C . GLU A 1 85 ? 2.246 -5.328 28.849 1.00 43.47 85 GLU A C 1
ATOM 640 O O . GLU A 1 85 ? 2.721 -6.366 28.391 1.00 43.47 85 GLU A O 1
ATOM 645 N N . ALA A 1 86 ? 2.006 -4.265 28.075 1.00 45.06 86 ALA A N 1
ATOM 646 C CA . ALA A 1 86 ? 2.327 -4.219 26.652 1.00 45.06 86 ALA A CA 1
ATOM 647 C C . ALA A 1 86 ? 3.846 -4.087 26.448 1.00 45.06 86 ALA A C 1
ATOM 649 O O . ALA A 1 86 ? 4.402 -2.986 26.519 1.00 45.06 86 ALA A O 1
ATOM 650 N N . ARG A 1 87 ? 4.529 -5.203 26.173 1.00 48.94 87 ARG A N 1
ATOM 651 C CA . ARG A 1 87 ? 5.945 -5.194 25.779 1.00 48.94 87 ARG A CA 1
ATOM 652 C C . ARG A 1 87 ? 6.062 -5.289 24.258 1.00 48.94 87 ARG A C 1
ATOM 654 O O . ARG A 1 87 ? 5.427 -6.121 23.626 1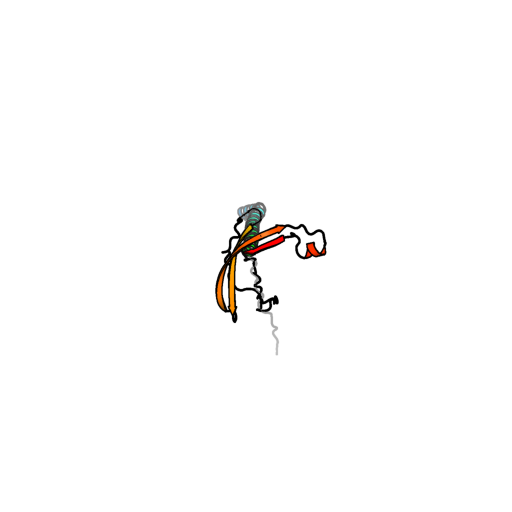.00 48.94 87 ARG A O 1
ATOM 661 N N . LEU A 1 88 ? 6.864 -4.410 23.659 1.00 41.25 88 LEU A N 1
ATOM 662 C CA . LEU A 1 88 ? 7.034 -4.319 22.206 1.00 41.25 88 LEU A CA 1
ATOM 663 C C . LEU A 1 88 ? 8.015 -5.409 21.746 1.00 41.25 88 LEU A C 1
ATOM 665 O O . LEU A 1 88 ? 9.219 -5.291 21.978 1.00 41.25 88 LEU A O 1
ATOM 669 N N . VAL A 1 89 ? 7.508 -6.487 21.141 1.00 52.22 89 VAL A N 1
ATOM 670 C CA . VAL A 1 89 ? 8.313 -7.677 20.811 1.00 52.22 89 VAL A CA 1
ATOM 671 C C . VAL A 1 89 ? 8.455 -7.832 19.300 1.00 52.22 89 VAL A C 1
ATOM 673 O O . VAL A 1 89 ? 7.835 -8.677 18.678 1.00 52.22 89 VAL A O 1
ATOM 676 N N . GLY A 1 90 ? 9.305 -6.988 18.708 1.00 60.56 90 GLY A N 1
ATOM 677 C CA . GLY A 1 90 ? 9.836 -7.161 17.350 1.00 60.56 90 GLY A CA 1
ATOM 678 C C . GLY A 1 90 ? 8.820 -7.191 16.187 1.00 60.56 90 GLY A C 1
ATOM 679 O O . GLY A 1 90 ? 7.607 -7.140 16.376 1.00 60.56 90 GLY A O 1
ATOM 680 N N . PRO A 1 91 ? 9.305 -7.211 14.932 1.00 48.47 91 PRO A N 1
ATOM 681 C CA . PRO A 1 91 ? 8.442 -7.309 13.759 1.00 48.47 91 PRO A CA 1
ATOM 682 C C . PRO A 1 91 ? 7.833 -8.715 13.652 1.00 48.47 91 PRO A C 1
ATOM 684 O O . PRO A 1 91 ? 8.551 -9.715 13.577 1.00 48.47 91 PRO A O 1
ATOM 687 N N . ALA A 1 92 ? 6.504 -8.796 13.604 1.00 53.66 92 ALA A N 1
ATOM 688 C CA . ALA A 1 92 ? 5.805 -10.061 13.445 1.00 53.66 92 ALA A CA 1
ATOM 689 C C . ALA A 1 92 ? 6.078 -10.643 12.053 1.00 53.66 92 ALA A C 1
ATOM 691 O O . ALA A 1 92 ? 5.743 -10.049 11.032 1.00 53.66 92 ALA A O 1
ATOM 692 N N . THR A 1 93 ? 6.687 -11.829 12.006 1.00 54.19 93 THR A N 1
ATOM 693 C CA . THR A 1 93 ? 6.985 -12.547 10.750 1.00 54.19 93 THR A CA 1
ATOM 694 C C . THR A 1 93 ? 5.766 -13.345 10.249 1.00 54.19 93 THR A C 1
ATOM 696 O O . THR A 1 93 ? 5.881 -14.204 9.378 1.00 54.19 93 THR A O 1
ATOM 699 N N . SER A 1 94 ? 4.572 -13.103 10.803 1.00 56.22 94 SER A N 1
ATOM 700 C CA . SER A 1 94 ? 3.368 -13.831 10.413 1.00 56.22 94 SER A CA 1
ATOM 701 C C . SER A 1 94 ? 2.800 -13.274 9.109 1.00 56.22 94 SER A C 1
ATOM 703 O O . SER A 1 94 ? 2.641 -12.067 8.926 1.00 56.22 94 SER A O 1
ATOM 705 N N . VAL A 1 95 ? 2.511 -14.172 8.167 1.00 51.28 95 VAL A N 1
ATOM 706 C CA . VAL A 1 95 ? 1.832 -13.820 6.919 1.00 51.28 95 VAL A CA 1
ATOM 707 C C . VAL A 1 95 ? 0.454 -13.266 7.285 1.00 51.28 95 VAL A C 1
ATOM 709 O O . VAL A 1 95 ? -0.400 -13.991 7.802 1.00 51.28 95 VAL A O 1
ATOM 712 N N . TYR A 1 96 ? 0.252 -11.965 7.054 1.00 46.09 96 TYR A N 1
ATOM 713 C CA . TYR A 1 96 ? -1.036 -11.304 7.231 1.00 46.09 96 TYR A CA 1
ATOM 714 C C . TYR A 1 96 ? -2.035 -11.907 6.239 1.00 46.09 96 TYR A C 1
ATOM 716 O O . TYR A 1 96 ? -2.032 -11.596 5.050 1.00 46.09 96 TYR A O 1
ATOM 724 N N . HIS A 1 97 ? -2.877 -12.807 6.736 1.00 53.56 97 HIS A N 1
ATOM 725 C CA . HIS A 1 97 ? -4.065 -13.260 6.036 1.00 53.56 97 HIS A CA 1
ATOM 726 C C . HIS A 1 97 ? -5.229 -12.379 6.501 1.00 53.56 97 HIS A C 1
ATOM 728 O O . HIS A 1 97 ? -5.649 -12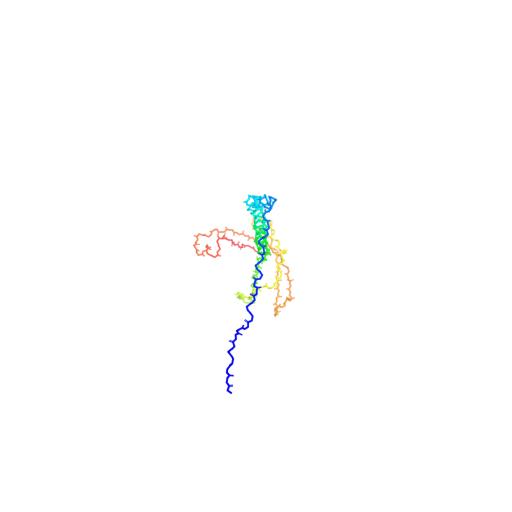.526 7.650 1.00 53.56 97 HIS A O 1
ATOM 734 N N . PRO A 1 98 ? -5.752 -11.464 5.663 1.00 49.50 98 PRO A N 1
ATOM 735 C CA . PRO A 1 98 ? -6.953 -10.705 5.991 1.00 49.50 98 PRO A CA 1
ATOM 736 C C . PRO A 1 98 ? -8.156 -11.658 5.979 1.00 49.50 98 PRO A C 1
ATOM 738 O O . PRO A 1 98 ? -8.838 -11.793 4.968 1.00 49.50 98 PRO A O 1
ATOM 741 N N . SER A 1 99 ? -8.383 -12.393 7.070 1.00 55.34 99 SER A N 1
ATOM 742 C CA . SER A 1 99 ? -9.495 -13.351 7.171 1.00 55.34 99 SER A CA 1
ATOM 743 C C . SER A 1 99 ? -10.713 -12.815 7.912 1.00 55.34 99 SER A C 1
ATOM 745 O O . SER A 1 99 ? -11.732 -13.495 7.992 1.00 55.34 99 SER A O 1
ATOM 747 N N . ASP A 1 100 ? -10.640 -11.595 8.418 1.00 54.81 100 ASP A N 1
ATOM 748 C CA . ASP A 1 100 ? -11.490 -11.189 9.519 1.00 54.81 100 ASP A CA 1
ATOM 749 C C . ASP A 1 100 ? -12.237 -9.910 9.154 1.00 54.81 100 ASP A C 1
ATOM 751 O O . ASP A 1 100 ? -11.850 -8.781 9.443 1.00 54.81 100 ASP A O 1
ATOM 755 N N . ALA A 1 101 ? -13.308 -10.129 8.393 1.00 58.72 101 ALA A N 1
ATOM 756 C CA . ALA A 1 101 ? -14.229 -9.087 7.986 1.00 58.72 101 ALA A CA 1
ATOM 757 C C . ALA A 1 101 ? -14.993 -8.562 9.208 1.00 58.72 101 ALA A C 1
ATOM 759 O O . ALA A 1 101 ? -15.670 -9.323 9.902 1.00 58.72 101 ALA A O 1
ATOM 760 N N . VAL A 1 102 ? -14.922 -7.249 9.425 1.00 64.75 102 VAL A N 1
ATOM 761 C CA . VAL A 1 102 ? -15.844 -6.534 10.309 1.00 64.75 102 VAL A CA 1
ATOM 762 C C . VAL A 1 102 ? -17.152 -6.348 9.552 1.00 64.75 102 VAL A C 1
ATOM 764 O O . VAL A 1 102 ? -17.195 -5.651 8.536 1.00 64.75 102 VAL A O 1
ATOM 767 N N . VAL A 1 103 ? -18.219 -6.981 10.030 1.00 77.69 103 VAL A N 1
ATOM 768 C CA . VAL A 1 103 ? -19.551 -6.857 9.432 1.00 77.69 103 VAL A CA 1
ATOM 769 C C . VAL A 1 103 ? -20.382 -5.936 10.310 1.00 77.69 103 VAL A C 1
ATOM 771 O O . VAL A 1 103 ? -20.502 -6.143 11.514 1.00 77.69 103 VAL A O 1
ATOM 774 N N . ARG A 1 104 ? -20.973 -4.898 9.715 1.00 79.62 104 ARG A N 1
ATOM 775 C CA . ARG A 1 104 ? -21.923 -4.040 10.426 1.00 79.62 104 ARG A CA 1
ATOM 776 C C . ARG A 1 104 ? -23.166 -4.865 10.774 1.00 79.62 104 ARG A C 1
ATOM 778 O O . ARG A 1 104 ? -23.865 -5.311 9.869 1.00 79.62 104 ARG A O 1
ATOM 785 N N . ALA A 1 105 ? -23.430 -5.049 12.065 1.00 73.38 105 ALA A N 1
ATOM 786 C CA . ALA A 1 105 ? -24.600 -5.776 12.556 1.00 73.38 105 ALA A CA 1
ATOM 787 C C . ALA A 1 105 ? -25.806 -4.840 12.756 1.00 73.38 105 ALA A C 1
ATOM 789 O O . ALA A 1 105 ? -26.945 -5.243 12.535 1.00 73.38 105 ALA A O 1
ATOM 790 N N . SER A 1 106 ? -25.566 -3.581 13.144 1.00 84.62 106 SER A N 1
ATOM 791 C CA . SER A 1 106 ? -26.594 -2.551 13.357 1.00 84.62 106 SER A CA 1
ATOM 792 C C . SER A 1 106 ? -26.014 -1.128 13.138 1.00 84.62 106 SER A C 1
ATOM 794 O O . SER A 1 106 ? -24.852 -0.999 12.725 1.00 84.62 106 SER A O 1
ATOM 796 N N . PRO A 1 107 ? -26.778 -0.034 13.352 1.00 83.44 107 PRO A N 1
ATOM 797 C CA . PRO A 1 107 ? -26.241 1.332 13.298 1.00 83.44 107 PRO A CA 1
ATOM 798 C C . PRO A 1 107 ? -25.049 1.559 14.240 1.00 83.44 107 PRO A C 1
ATOM 800 O O . PRO A 1 107 ? -24.081 2.208 13.839 1.00 83.44 107 PRO A O 1
ATOM 803 N N . ASP A 1 108 ? -25.072 0.930 15.415 1.00 86.62 108 ASP A N 1
ATOM 804 C CA . ASP A 1 108 ? -24.064 1.138 16.460 1.00 86.62 108 ASP A CA 1
ATOM 805 C C . ASP A 1 108 ? -23.276 -0.138 16.791 1.00 86.62 108 ASP A C 1
ATOM 807 O O . ASP A 1 108 ? -22.280 -0.075 17.502 1.00 86.62 108 ASP A O 1
ATOM 811 N N . SER A 1 109 ? -23.670 -1.305 16.267 1.00 86.88 109 SER A N 1
ATOM 812 C CA . SER A 1 109 ? -23.034 -2.594 16.570 1.00 86.88 109 SER A CA 1
ATOM 813 C C . SER A 1 109 ? -22.334 -3.218 15.363 1.00 86.88 109 SER A C 1
ATOM 815 O O . SER A 1 109 ? -22.836 -3.213 14.234 1.00 86.88 109 SER A O 1
ATOM 817 N N . PHE A 1 110 ? -21.186 -3.833 15.625 1.00 88.25 110 PHE A N 1
ATOM 818 C CA . PHE A 1 110 ? -20.302 -4.440 14.641 1.00 88.25 110 PHE A CA 1
ATOM 819 C C . PHE A 1 110 ? -19.935 -5.850 15.084 1.00 88.25 110 PHE A C 1
ATOM 821 O O . PHE A 1 110 ? -19.475 -6.058 16.204 1.00 88.25 110 PHE A O 1
ATOM 828 N N . GLN A 1 111 ? -20.121 -6.815 14.190 1.00 86.94 111 GLN A N 1
ATOM 829 C CA . GLN A 1 111 ? -19.600 -8.156 14.365 1.00 86.94 111 GLN A CA 1
ATOM 830 C C . GLN A 1 111 ? -18.120 -8.152 13.992 1.00 86.94 111 GLN A C 1
ATOM 832 O O . GLN A 1 111 ? -17.742 -7.882 12.848 1.00 86.94 111 GLN A O 1
ATOM 837 N N . LEU A 1 112 ? -17.296 -8.451 14.983 1.00 85.62 112 LEU A N 1
ATOM 838 C CA . LEU A 1 112 ? -15.862 -8.611 14.877 1.00 85.62 112 LEU A CA 1
ATOM 839 C C . LEU A 1 112 ? -15.570 -10.103 14.796 1.00 85.62 112 LEU A C 1
ATOM 841 O O . LEU A 1 112 ? -16.045 -10.901 15.601 1.00 85.62 112 LEU A O 1
ATOM 845 N N . ARG A 1 113 ? -14.777 -10.481 13.808 1.00 85.25 113 ARG A N 1
ATOM 846 C CA . ARG A 1 113 ? -14.111 -11.778 13.766 1.00 85.25 113 ARG A CA 1
ATOM 847 C C . ARG A 1 113 ? -12.638 -11.470 13.923 1.00 85.25 113 ARG A C 1
ATOM 849 O O . ARG A 1 113 ? -12.195 -10.471 13.371 1.00 85.25 113 ARG A O 1
ATOM 856 N N . TRP A 1 114 ? -11.911 -12.230 14.723 1.00 83.00 114 TRP A N 1
ATOM 857 C CA . TRP A 1 114 ? -10.461 -12.080 14.824 1.00 83.00 114 TRP A CA 1
ATOM 858 C C . TRP A 1 114 ? -9.828 -13.431 15.115 1.00 83.00 114 TRP A C 1
ATOM 860 O O . TRP A 1 114 ? -10.505 -14.403 15.458 1.00 83.00 114 TRP A O 1
ATOM 870 N N . ARG A 1 115 ? -8.513 -13.496 14.957 1.00 83.81 115 ARG A N 1
ATOM 871 C CA . ARG A 1 115 ? -7.728 -14.694 15.197 1.00 83.81 115 ARG A CA 1
ATOM 872 C C . ARG A 1 115 ? -6.580 -14.352 16.125 1.00 83.81 115 ARG A C 1
ATOM 874 O O . ARG A 1 115 ? -5.793 -13.463 15.807 1.00 83.81 115 ARG A O 1
ATOM 881 N N . GLU A 1 116 ? -6.471 -15.063 17.236 1.00 81.88 116 GLU A N 1
ATOM 882 C CA . GLU A 1 116 ? -5.322 -14.959 18.133 1.00 81.88 116 GLU A CA 1
ATOM 883 C C . GLU A 1 116 ? -4.314 -16.036 17.748 1.00 81.88 116 GLU A C 1
ATOM 885 O O . GLU A 1 116 ? -4.670 -17.128 17.305 1.00 81.88 116 GLU A O 1
ATOM 890 N N . SER A 1 117 ? -3.032 -15.691 17.779 1.00 75.19 117 SER A N 1
ATOM 891 C CA . SER A 1 117 ? -1.952 -16.599 17.398 1.00 75.19 117 SER A CA 1
ATOM 892 C C . SER A 1 117 ? -0.925 -16.614 18.512 1.00 75.19 117 SER A C 1
ATOM 894 O O . SER A 1 117 ? -0.276 -15.601 18.769 1.00 75.19 117 SER A O 1
ATOM 896 N N . THR A 1 118 ? -0.789 -17.764 19.160 1.00 76.88 118 THR A N 1
ATOM 897 C CA . THR A 1 118 ? 0.149 -17.963 20.261 1.00 76.88 118 THR A CA 1
ATOM 898 C C . THR A 1 118 ? 1.458 -18.476 19.692 1.00 76.88 118 THR A C 1
ATOM 900 O O . THR A 1 118 ? 1.509 -19.525 19.046 1.00 76.88 118 THR A O 1
ATOM 903 N N . TYR A 1 119 ? 2.534 -17.735 19.934 1.00 73.00 119 TYR A N 1
ATOM 904 C CA . TYR A 1 119 ? 3.888 -18.121 19.561 1.00 73.00 119 TYR A CA 1
ATOM 905 C C . TYR A 1 119 ? 4.669 -18.466 20.827 1.00 73.00 119 TYR A C 1
ATOM 907 O O . TYR A 1 119 ? 4.634 -17.698 21.784 1.00 73.00 119 TYR A O 1
ATOM 915 N N . ALA A 1 120 ? 5.434 -19.559 20.830 1.00 73.94 120 ALA A N 1
ATOM 916 C CA . ALA A 1 120 ? 6.538 -19.685 21.784 1.00 73.94 120 ALA A CA 1
ATOM 917 C C . ALA A 1 120 ? 7.836 -20.028 21.068 1.00 73.94 120 ALA A C 1
ATOM 919 O O . ALA A 1 120 ? 7.865 -20.788 20.098 1.00 73.94 120 ALA A O 1
ATOM 920 N N . ASN A 1 121 ? 8.923 -19.415 21.541 1.00 75.81 121 ASN A N 1
ATOM 921 C CA . ASN A 1 121 ? 10.259 -19.530 20.954 1.00 75.81 121 ASN A CA 1
ATOM 922 C C . ASN A 1 121 ? 10.276 -19.262 19.434 1.00 75.81 121 ASN A C 1
ATOM 924 O O . ASN A 1 121 ? 10.968 -19.942 18.681 1.00 75.81 121 ASN A O 1
ATOM 928 N N . GLY A 1 122 ? 9.467 -18.302 18.967 1.00 66.81 122 GLY A N 1
ATOM 929 C CA . GLY A 1 122 ? 9.362 -17.936 17.549 1.00 66.81 122 GLY A CA 1
ATOM 930 C C . GLY A 1 122 ? 8.609 -18.939 16.666 1.00 66.81 122 GLY A C 1
ATOM 931 O O . GLY A 1 122 ? 8.497 -18.713 15.463 1.00 66.81 122 GLY A O 1
ATOM 932 N N . THR A 1 123 ? 8.070 -20.021 17.234 1.00 64.50 123 THR A N 1
ATOM 933 C CA . THR A 1 123 ? 7.246 -21.001 16.514 1.00 64.50 123 THR A CA 1
ATOM 934 C C . THR A 1 123 ? 5.776 -20.772 16.836 1.00 64.50 123 THR A C 1
ATOM 936 O O . THR A 1 123 ? 5.421 -20.559 17.994 1.00 64.50 123 THR A O 1
ATOM 939 N N . LEU A 1 124 ? 4.921 -20.802 15.810 1.00 70.12 124 LEU A N 1
ATOM 940 C CA . LEU A 1 124 ? 3.471 -20.736 15.978 1.00 70.12 124 LEU A CA 1
ATOM 941 C C . LEU A 1 124 ? 2.990 -22.026 16.647 1.00 70.12 124 LEU A C 1
ATOM 943 O O . LEU A 1 124 ? 3.149 -23.104 16.076 1.00 70.12 124 LEU A O 1
ATOM 947 N N . ILE A 1 125 ? 2.438 -21.903 17.848 1.00 78.19 125 ILE A N 1
ATOM 948 C CA . ILE A 1 125 ? 1.953 -23.032 18.647 1.00 78.19 125 ILE A CA 1
ATOM 949 C C . ILE A 1 125 ? 0.466 -23.235 18.434 1.00 78.19 125 ILE A C 1
ATOM 951 O O . ILE A 1 125 ? 0.030 -24.373 18.293 1.00 78.19 125 ILE A O 1
ATOM 955 N N . ASP A 1 126 ? -0.295 -22.145 18.390 1.00 73.00 126 ASP A N 1
ATOM 956 C CA . ASP A 1 126 ? -1.742 -22.233 18.304 1.00 73.00 126 ASP A CA 1
ATOM 957 C C . ASP A 1 126 ? -2.358 -21.036 17.586 1.00 73.00 126 ASP A C 1
ATOM 959 O O . ASP A 1 126 ? -1.777 -19.947 17.523 1.00 73.00 126 ASP A O 1
ATOM 963 N N . VAL A 1 127 ? -3.527 -21.275 17.005 1.00 82.19 127 VAL A N 1
ATOM 964 C CA . VAL A 1 127 ? -4.308 -20.312 16.246 1.00 82.19 127 VAL A CA 1
ATOM 965 C C . VAL A 1 127 ? -5.782 -20.506 16.575 1.00 82.19 127 VAL A C 1
ATOM 967 O O . VAL A 1 127 ? -6.450 -21.362 15.989 1.00 82.19 127 VAL A O 1
ATOM 970 N N . GLU A 1 128 ? -6.317 -19.635 17.420 1.00 82.62 128 GLU A N 1
ATOM 971 C CA . GLU A 1 128 ? -7.734 -19.638 17.777 1.00 82.62 128 GLU A CA 1
ATOM 972 C C . GLU A 1 128 ? -8.485 -18.547 17.016 1.00 82.62 128 GLU A C 1
ATOM 974 O O . GLU A 1 128 ? -7.966 -17.459 16.768 1.00 82.62 128 GLU A O 1
ATOM 979 N N . ARG A 1 129 ? -9.719 -18.846 16.597 1.00 83.25 129 ARG A N 1
ATOM 980 C CA . ARG A 1 129 ? -10.602 -17.882 15.931 1.00 83.25 129 ARG A CA 1
ATOM 981 C C . ARG A 1 129 ? -11.734 -17.511 16.865 1.00 83.25 129 ARG A C 1
ATOM 983 O O . ARG A 1 129 ? -12.459 -18.383 17.332 1.00 83.25 129 ARG A O 1
ATOM 990 N N . PHE A 1 130 ? -11.941 -16.219 17.018 1.00 85.44 130 PHE A N 1
ATOM 991 C CA . PHE A 1 130 ? -12.977 -15.651 17.851 1.00 85.44 130 PHE A CA 1
ATOM 992 C C . PHE A 1 130 ? -13.979 -14.867 17.017 1.00 85.44 130 PHE A C 1
ATOM 994 O O . PHE A 1 130 ? -13.724 -14.429 15.889 1.00 85.44 130 PHE A O 1
ATOM 1001 N N . THR A 1 131 ? -15.174 -14.729 17.569 1.00 87.88 131 THR A N 1
ATOM 1002 C CA . THR A 1 131 ? -16.230 -13.881 17.033 1.00 87.88 131 THR A CA 1
ATOM 1003 C C . THR A 1 131 ? -16.885 -13.183 18.204 1.00 87.88 131 THR A C 1
ATOM 1005 O O . THR A 1 131 ? -17.175 -13.828 19.204 1.00 87.88 131 THR A O 1
ATOM 1008 N N . GLY A 1 132 ? -17.117 -11.885 18.064 1.00 89.44 132 GLY A N 1
ATOM 1009 C CA . GLY A 1 132 ? -17.758 -11.068 19.081 1.00 89.44 132 GLY A CA 1
ATOM 1010 C C . GLY A 1 132 ? -18.534 -9.929 18.444 1.00 89.44 132 GLY A C 1
ATOM 1011 O O . GLY A 1 132 ? -18.341 -9.603 17.269 1.00 89.44 132 GLY A O 1
ATOM 1012 N N . VAL A 1 133 ? -19.437 -9.328 19.201 1.00 89.06 133 VAL A N 1
ATOM 1013 C CA . VAL A 1 133 ? -20.216 -8.167 18.769 1.00 89.06 133 VAL A CA 1
ATOM 1014 C C . VAL A 1 133 ? -19.881 -6.996 19.677 1.00 89.06 133 VAL A C 1
ATOM 1016 O O . VAL A 1 133 ? -20.135 -7.031 20.878 1.00 89.06 133 VAL A O 1
ATOM 1019 N N . ALA A 1 134 ? -19.327 -5.940 19.085 1.00 90.81 134 ALA A N 1
ATOM 1020 C CA . ALA A 1 134 ? -19.015 -4.698 19.776 1.00 90.81 134 ALA A CA 1
ATOM 1021 C C . ALA A 1 134 ? -20.055 -3.630 19.439 1.00 90.81 134 ALA A C 1
ATOM 1023 O O . ALA A 1 134 ? -20.341 -3.403 18.263 1.00 90.81 134 ALA A O 1
ATOM 1024 N N . THR A 1 135 ? -20.577 -2.933 20.445 1.00 90.31 135 THR A N 1
ATOM 1025 C CA . THR A 1 135 ? -21.339 -1.692 20.242 1.00 90.31 135 THR A CA 1
ATOM 1026 C C . THR A 1 135 ? -20.411 -0.505 20.435 1.00 90.31 135 THR A C 1
ATOM 1028 O O . THR A 1 135 ? -19.727 -0.418 21.454 1.00 90.31 135 THR A O 1
ATOM 1031 N N . ILE A 1 136 ? -20.375 0.399 19.463 1.00 88.81 136 ILE A N 1
ATOM 1032 C CA . ILE A 1 136 ? -19.466 1.539 19.405 1.00 88.81 136 ILE A CA 1
ATOM 1033 C C . ILE A 1 136 ? -20.259 2.833 19.580 1.00 88.81 136 ILE A C 1
ATOM 1035 O O . ILE A 1 136 ? -21.306 3.015 18.967 1.00 88.81 136 ILE A O 1
ATOM 1039 N N . VAL A 1 137 ? -19.726 3.749 20.384 1.00 89.31 137 VAL A N 1
ATOM 1040 C CA . VAL A 1 137 ? -20.241 5.109 20.572 1.00 89.31 137 VAL A CA 1
ATOM 1041 C C . VAL A 1 137 ? -19.150 6.104 20.187 1.00 89.31 137 VAL A C 1
ATOM 1043 O O . VAL A 1 137 ? -17.976 5.898 20.499 1.00 89.31 137 VAL A O 1
ATOM 1046 N N . ILE A 1 138 ? -19.536 7.178 19.500 1.00 87.88 138 ILE A N 1
ATOM 1047 C CA . ILE A 1 138 ? -18.641 8.278 19.128 1.00 87.88 138 ILE A CA 1
ATOM 1048 C C . ILE A 1 138 ? -18.937 9.462 20.051 1.00 87.88 138 ILE A C 1
ATOM 1050 O O . ILE A 1 138 ? -20.011 10.054 19.964 1.00 87.88 138 ILE A O 1
ATOM 1054 N N . ASP A 1 139 ? -17.984 9.802 20.916 1.00 87.75 139 ASP A N 1
ATOM 1055 C CA . ASP A 1 139 ? -18.008 10.976 21.793 1.00 87.75 139 ASP A CA 1
ATOM 1056 C C . ASP A 1 139 ? -16.892 11.954 21.374 1.00 87.75 139 ASP A C 1
ATOM 1058 O O . ASP A 1 139 ? -15.722 11.727 21.705 1.00 87.75 139 ASP A O 1
ATOM 1062 N N . PRO A 1 140 ? -17.206 13.006 20.588 1.00 85.12 140 PRO A N 1
ATOM 1063 C CA . PRO A 1 140 ? -16.207 13.920 20.046 1.00 85.12 140 PRO A CA 1
ATOM 1064 C C . PRO A 1 140 ? -15.346 14.567 21.148 1.00 85.12 140 PRO A C 1
ATOM 1066 O O . PRO A 1 140 ? -15.873 15.257 22.026 1.00 85.12 140 PRO A O 1
ATOM 1069 N N . PRO A 1 141 ? -14.010 14.405 21.117 1.00 83.94 141 PRO A N 1
ATOM 1070 C CA . PRO A 1 141 ? -13.150 14.918 22.174 1.00 83.94 141 PRO A CA 1
ATOM 1071 C C . PRO A 1 141 ? -13.092 16.452 22.144 1.00 83.94 141 PRO A C 1
ATOM 1073 O O . PRO A 1 141 ? -12.584 17.054 21.203 1.00 83.94 141 PRO A O 1
ATOM 1076 N N . ALA A 1 142 ? -13.563 17.092 23.216 1.00 84.06 142 ALA A N 1
ATOM 1077 C CA . ALA A 1 142 ? -13.528 18.551 23.357 1.00 84.06 142 ALA A CA 1
ATOM 1078 C C . ALA A 1 142 ? -12.213 19.090 23.956 1.00 84.06 142 ALA A C 1
ATOM 1080 O O . ALA A 1 142 ? -11.973 20.296 23.928 1.00 84.06 142 ALA A O 1
ATOM 1081 N N . THR A 1 143 ? -11.366 18.219 24.518 1.00 87.94 143 THR A N 1
ATOM 1082 C CA . THR A 1 143 ? -10.111 18.614 25.176 1.00 87.94 143 THR A CA 1
ATOM 1083 C C . THR A 1 143 ? -8.883 18.154 24.386 1.00 87.94 143 THR A C 1
ATOM 1085 O O . THR A 1 143 ? -8.893 17.052 23.824 1.00 87.94 143 THR A O 1
ATOM 1088 N N . PRO A 1 144 ? -7.799 18.950 24.353 1.00 82.94 144 PRO A N 1
ATOM 1089 C CA . PRO A 1 144 ? -6.579 18.607 23.618 1.00 82.94 144 PRO A CA 1
ATOM 1090 C C . PRO A 1 144 ? -5.928 17.303 24.110 1.00 82.94 144 PRO A C 1
ATOM 1092 O O . PRO A 1 144 ? -5.398 16.526 23.312 1.00 82.94 144 PRO A O 1
ATOM 1095 N N . GLU A 1 145 ? -6.039 16.980 25.399 1.00 83.75 145 GLU A N 1
ATOM 1096 C CA . GLU A 1 145 ? -5.539 15.722 25.964 1.00 83.75 145 GLU A CA 1
ATOM 1097 C C . GLU A 1 145 ? -6.322 14.511 25.444 1.00 83.75 145 GLU A C 1
ATOM 1099 O O . GLU A 1 145 ? -5.736 13.458 25.195 1.00 83.75 145 GLU A O 1
ATOM 1104 N N . ARG A 1 146 ? -7.640 14.642 25.241 1.00 80.25 146 ARG A N 1
ATOM 1105 C CA . ARG A 1 146 ? -8.461 13.568 24.663 1.00 80.25 146 ARG A CA 1
ATOM 1106 C C . ARG A 1 146 ? -8.247 13.446 23.162 1.00 80.25 146 ARG A C 1
ATOM 1108 O O . ARG A 1 146 ? -8.144 12.32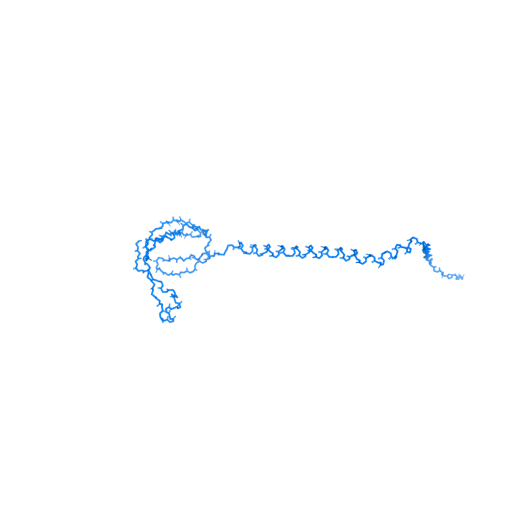8 22.668 1.00 80.25 146 ARG A O 1
ATOM 1115 N N . LEU A 1 147 ? -8.093 14.571 22.466 1.00 83.25 147 LEU A N 1
ATOM 1116 C CA . LEU A 1 147 ? -7.827 14.606 21.029 1.00 83.25 147 LEU A CA 1
ATOM 1117 C C . LEU A 1 147 ? -6.497 13.918 20.677 1.00 83.25 147 LEU A C 1
ATOM 1119 O O . LEU A 1 147 ? -6.419 13.217 19.674 1.00 83.25 147 LEU A O 1
ATOM 1123 N N . SER A 1 148 ? -5.471 14.062 21.525 1.00 86.44 148 SER A N 1
ATOM 1124 C CA . SER A 1 148 ? -4.176 13.396 21.309 1.00 86.44 148 SER A CA 1
ATOM 1125 C C . SER A 1 148 ? -4.225 11.874 21.486 1.00 86.44 148 SER A C 1
ATOM 1127 O O . SER A 1 148 ? -3.495 11.162 20.803 1.00 86.44 148 SER A O 1
ATOM 1129 N N . LYS A 1 149 ? -5.086 11.361 22.375 1.00 83.12 149 LYS A N 1
ATOM 1130 C CA . LYS A 1 149 ? -5.207 9.918 22.647 1.00 83.12 149 LYS A CA 1
ATOM 1131 C C . LYS A 1 149 ? -6.234 9.217 21.760 1.00 83.12 149 LYS A C 1
ATOM 1133 O O . LYS A 1 149 ? -6.035 8.063 21.400 1.00 83.12 149 LYS A O 1
ATOM 1138 N N . ASN A 1 150 ? -7.338 9.889 21.442 1.00 85.44 150 ASN A N 1
ATOM 1139 C CA . ASN A 1 150 ? -8.442 9.345 20.658 1.00 85.44 150 ASN A CA 1
ATOM 1140 C C . ASN A 1 150 ? -9.075 10.459 19.809 1.00 85.44 150 ASN A C 1
ATOM 1142 O O . ASN A 1 150 ? -10.121 10.994 20.182 1.00 85.44 150 ASN A O 1
ATOM 1146 N N . PRO A 1 151 ? -8.462 10.826 18.671 1.00 87.88 151 PRO A N 1
ATOM 1147 C CA . PRO A 1 151 ? -8.938 11.933 17.842 1.00 87.88 151 PRO A CA 1
ATOM 1148 C C . PRO A 1 151 ? -10.335 11.695 17.253 1.00 87.88 151 PRO A C 1
ATOM 1150 O O . PRO A 1 151 ? -11.018 12.653 16.907 1.00 87.88 151 PRO A O 1
ATOM 1153 N N . LEU A 1 152 ? -10.765 10.433 17.149 1.00 87.00 152 LEU A N 1
ATOM 1154 C CA . LEU A 1 152 ? -12.086 10.059 16.643 1.00 87.00 152 LEU A CA 1
ATOM 1155 C C . LEU A 1 152 ? -13.159 10.013 17.734 1.00 87.00 152 LEU A C 1
ATOM 1157 O O . LEU A 1 152 ? -14.336 9.929 17.401 1.00 87.00 152 LEU A O 1
ATOM 1161 N N . GLY A 1 153 ? -12.778 10.030 19.015 1.00 86.44 153 GLY A N 1
ATOM 1162 C CA . GLY A 1 153 ? -13.737 9.873 20.107 1.00 86.44 153 GLY A CA 1
ATOM 1163 C C . GLY A 1 153 ? -14.433 8.510 20.123 1.00 86.44 153 GLY A C 1
ATOM 1164 O O . GLY A 1 153 ? -15.560 8.403 20.590 1.00 86.44 153 GLY A O 1
ATOM 1165 N N . LEU A 1 154 ? -13.810 7.470 19.564 1.00 88.00 154 LEU A N 1
ATOM 1166 C CA . LEU A 1 154 ? -14.419 6.148 19.440 1.00 88.00 154 LEU A CA 1
ATOM 1167 C C . LEU A 1 154 ? -14.292 5.364 20.750 1.00 88.00 154 LEU A C 1
ATOM 1169 O O . LEU A 1 154 ? -13.178 5.158 21.234 1.00 88.00 154 LEU A O 1
ATOM 1173 N N . TYR A 1 155 ? -15.411 4.881 21.286 1.00 88.50 155 TYR A N 1
ATOM 1174 C CA . TYR A 1 155 ? -15.460 4.057 22.494 1.00 88.50 155 TYR A CA 1
ATOM 1175 C C . TYR A 1 155 ? -16.302 2.801 22.278 1.00 88.50 155 TYR A C 1
ATOM 1177 O O . TYR A 1 155 ? -17.317 2.836 21.587 1.00 88.50 155 TYR A O 1
ATOM 1185 N N . VAL A 1 156 ? -15.904 1.692 22.903 1.00 89.44 156 VAL A N 1
ATOM 1186 C CA . VAL A 1 156 ? -16.715 0.468 22.955 1.00 89.44 156 VAL A CA 1
ATOM 1187 C C . VAL A 1 156 ? -17.632 0.559 24.172 1.00 89.44 156 VAL A C 1
ATOM 1189 O O . VAL A 1 156 ? -17.157 0.654 25.301 1.00 89.44 156 VAL A O 1
ATOM 1192 N N . HIS A 1 157 ? -18.941 0.561 23.939 1.00 89.50 157 HIS A N 1
ATOM 1193 C CA . HIS A 1 157 ? -19.959 0.591 24.989 1.00 89.50 157 HIS A CA 1
ATOM 1194 C C . HIS A 1 157 ? -20.255 -0.807 25.538 1.00 89.50 157 HIS A C 1
ATOM 1196 O O . HIS A 1 157 ? -20.401 -0.985 26.744 1.00 89.50 157 HIS A O 1
ATOM 1202 N N . SER A 1 158 ? -20.330 -1.803 24.655 1.00 87.44 158 SER A N 1
ATOM 1203 C CA . SER A 1 158 ? -20.544 -3.198 25.035 1.00 87.44 158 SER A CA 1
ATOM 1204 C C . SER A 1 158 ? -19.781 -4.143 24.119 1.00 87.44 158 SER A C 1
ATOM 1206 O O . SER A 1 158 ? -19.527 -3.823 22.955 1.00 87.44 158 SER A O 1
ATOM 1208 N N . PHE A 1 159 ? -19.423 -5.303 24.661 1.00 89.38 159 PHE A N 1
ATOM 1209 C CA . PHE A 1 159 ? -18.784 -6.391 23.939 1.00 89.38 159 PHE A CA 1
ATOM 1210 C C . PHE A 1 159 ? -19.364 -7.720 24.427 1.00 89.38 159 PHE A C 1
ATOM 1212 O O . PHE A 1 159 ? -19.472 -7.925 25.640 1.00 89.38 159 PHE A O 1
ATOM 1219 N N . ASN A 1 160 ? -19.777 -8.575 23.494 1.00 81.88 160 ASN A N 1
ATOM 1220 C CA . ASN A 1 160 ? -20.280 -9.924 23.755 1.00 81.88 160 ASN A CA 1
ATOM 1221 C C . ASN A 1 160 ? -19.573 -10.933 22.858 1.00 81.88 160 ASN A C 1
ATOM 1223 O O . ASN A 1 160 ? -19.375 -10.588 21.669 1.00 81.88 160 ASN A O 1
#

Sequence (160 aa):
MFTAPGFLSGRSSRLQKTPEPVTPYRRAQELWDRRMGLALAHAATWRTAAFFSLALSAAMATGVVALALRPAAVPFVIEASETGEARLVGPATSVYHPSDAVVRASPDSFQLRWRESTYANGTLIDVERFTGVATIVIDPPATPERLSKNPLGLYVHSFN

Solvent-accessible surface area (backbone atoms only — not comparable to full-atom values): 10112 Å² total; per-residue (Å²): 139,89,88,82,83,90,77,80,78,84,78,74,82,74,73,73,75,73,80,76,82,87,44,76,67,55,55,54,49,53,54,46,46,72,68,46,46,62,59,58,52,49,55,53,53,51,51,52,51,50,52,50,53,51,51,53,49,50,51,51,52,51,52,51,51,58,56,69,67,50,86,87,72,80,56,79,51,74,50,73,44,100,82,69,55,82,48,90,64,65,81,48,88,67,84,86,70,94,80,51,66,72,43,78,72,50,100,47,30,32,33,41,39,49,70,53,70,47,64,56,96,89,39,82,73,47,76,50,79,49,73,35,40,38,29,52,44,74,52,77,50,89,44,75,74,43,34,76,78,36,70,72,18,75,41,77,77,45,77,87

pLDDT: mean 75.42, std 15.99, range [41.25, 98.12]

Radius of gyration: 42.13 Å; Cα contacts (8 Å, |Δi|>4): 140; chains: 1; bounding box: 124×42×95 Å

Mean predicted aligned error: 18.52 Å

Secondary structure (DSSP, 8-state):
-----------------PPPP--HHHHHHHHHHHHHHHHHHHHHHHHHHHHHHHHHHHHHHHHHHHHHTS----PEEEEE-TT--EEEEEE--S--------EE-SSSEEEEEEEEEEEETTEEEEEEEEEEEEEEEE----SHHHHHH-TT-EEEEEE-

Nearest PDB structures (foldseek):
  4lso-assembly1_A  TM=8.048E-01  e=4.543E-02  Bartonella quintana JK 31
  4mei-assembly1_A-2  TM=8.449E-01  e=8.819E-02  Bartonella tribocorum CIP 105476
  2cc3-assembly1_B  TM=8.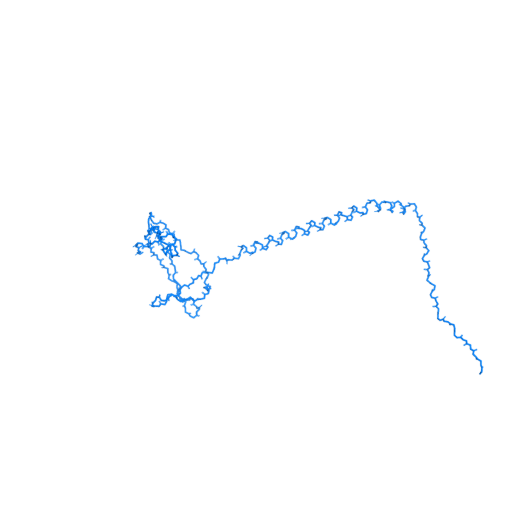336E-01  e=8.819E-02  Agrobacterium tumefaciens
  4kz1-assembly1_A-2  TM=8.158E-01  e=1.122E-01  Bartonella grahamii as4aup
  3cqr-assembly1_A  TM=4.152E-01  e=1.412E+00  Arabidopsis thaliana

Foldseek 3Di:
DDDDDDDDDDDDPPPPPPPPDDDPVNVVVVVCCVVCVVVVVVVVVVVVVVVVVVVVVVVVVVVVVVVVPPDPDQDFDFPQDPVRDGDRDDGDPDDDDPPWDWDDPDPFKIKTKDWDWDDDPNHTDDIDIDIKMWGKDFDQDPDPVCCVVPVRSIDTPDMD

=== Feature glossary ===
Each block in this record encodes a different view of the same protein. In brief:

Predicted aligned error. PAE(i, j) answers: if I align the predicted and true structures on residue i, how far off (in Å) do I expect residue j to be? A block-diagonal PAE matrix with low values on the blocks and high values off-diagonal is the signature of a multi-domain protein with confidently predicted domains but uncertain inter-domain orientation.

Contact-map, Ramachandran, and PAE plots. Plot images: a contact map (which residues are close in 3D, as an N×N binary image), a Ramachandran scatter (backbone torsion angles, revealing secondary-structure composition at a glance), and — for AlphaFold structures — a PAE heatmap (pairwise prediction confidence).

Backbone torsions (φ/ψ). φ (phi) and ψ (psi) are the two rotatable backbone dihedrals per residue: φ is the C(i-1)–N–Cα–C torsion, ψ is the N–Cα–C–N(i+1) torsion, both in degrees on (−180°, 180°]. α-helical residues cluster near (−60°, −45°); β-strand residues near (−120°, +130°). A Ramachandran plot is simply a scatter of (φ, ψ) for every residue.

Foldseek 3Di. A 3Di character summarizes, for each residue, the relative orientation of the Cα frame of its nearest spatial neighbor. Because it encodes fold topology rather than chemistry, 3Di alignments detect remote structural similarity that sequence alignment misses.

Radius of gyration, Cα contacts, bounding box. Three whole-structure scalars: the radius of gyration (RMS distance of Cα from centroid, in Å), the count of Cα–Cα contacts (pairs closer than 8 Å and separated by more than four residues in sequence — i.e. tertiary, not local, contacts), and the bounding-box dimensions. Together they distinguish compact globular folds from extended fibres or disordered chains.

Sequence. Sequence gives the chain of amino acids in standard one-letter code (A=alanine, C=cysteine, …, Y=tyrosine), read N→C. It is the only feature that is directly encoded by the gene; all structural features are derived from the folded form of this sequence.

mmCIF coordinates. Atomic coordinates in PDBx/mmCIF format — the same representation the Protein Data Bank distributes. Each line of the _atom_site loop places one backbone atom in Cartesian space (units: ångströms, origin: arbitrary).

Secondary structure (3-state, P-SEA). Three-state secondary structure (P-SEA) collapses the eight DSSP classes into helix (a), strand (b), and coil (c). P-SEA assigns these from Cα geometry alone — distances and angles — without requiring backbone oxygens, so it works on any Cα trace.

InterPro / GO / CATH / organism. Functional annotations link the protein to curated databases. InterPro entries identify conserved domains and families by matching the sequence against member-database signatures (Pfam, PROSITE, CDD, …). Gene Ontology (GO) terms describe molecular function, biological process, and cellular component in a controlled vocabulary. CATH places the structure in a hierarchical fold classification (Class/Architecture/Topology/Homologous-superfamily). The organism is the source species.

B-factor. B-factor (Debye–Waller factor) reflects atomic displacement in the crystal lattice. It is an experimental observable (units Å²), not a prediction; low values mean the atom is pinned down, high values mean it moves or is heterogeneous across the crystal.

Rendered structure images. Structure images are PyMOL renders from six orthogonal camera directions. Cartoon representation draws helices as coils and strands as arrows; sticks shows the backbone as bonds; surface shows the solvent-excluded envelope. Rainbow coloring maps sequence position to hue (blue→red, N→C); chain coloring assigns a distinct color per polypeptide.

Solvent-accessible surface area. Solvent-accessible surface area (SASA) is the area in Å² traced out by the centre of a 1.4 Å probe sphere (a water molecule) rolled over the protein's van der Waals surface (Shrake–Rupley / Lee–Richards construction). Buried residues have near-zero SASA; fully exposed residues can exceed 200 Å². The total SASA scales roughly with the number of surface residues.

Secondary structure (8-state, DSSP). The SS8 string is DSSP's per-residue secondary-structure call. α-helix (H) means an i→i+4 H-bond ladder; β-strand (E) means the residue participates in a β-sheet; 3₁₀ (G) and π (I) are tighter and wider helices; T/S are turns/bends; '-' is loop.

pLDDT. For AlphaFold models, the B-factor field carries pLDDT — the model's own estimate of local accuracy on a 0–100 scale. Regions with pLDDT<50 should be treated as essentially unmodeled; they often correspond to intrinsically disordered segments.

Nearest PDB structures. Nearest PDB neighbors are the top structural matches found by Foldseek when searching this structure against the entire Protein Data Bank. Each hit reports a TM-score (0 to 1; >0.5 almost always implies the same fold) and an E-value. These are *structural* homologs — they may share no detectable sequence similarity.